Protein AF-A0A0F9ENI5-F1 (afdb_monomer_lite)

InterPro domains:
  IPR013783 Immunoglobulin-like fold [G3DSA:2.60.40.10] (14-100)

Structure (mmCIF, N/CA/C/O backbone):
data_AF-A0A0F9ENI5-F1
#
_entry.id   AF-A0A0F9ENI5-F1
#
loop_
_atom_site.group_PDB
_atom_site.id
_atom_site.type_symbol
_atom_site.label_atom_id
_atom_site.label_alt_id
_atom_site.label_comp_id
_atom_site.label_asym_id
_atom_site.label_entity_id
_atom_site.label_seq_id
_atom_site.pdbx_PDB_ins_code
_atom_site.Cartn_x
_atom_site.Cartn_y
_atom_site.Cartn_z
_atom_site.occupancy
_atom_site.B_iso_or_equiv
_atom_site.auth_seq_id
_atom_site.auth_comp_id
_atom_site.auth_asym_id
_atom_site.auth_atom_id
_atom_site.pdbx_PDB_model_num
ATOM 1 N N . MET A 1 1 ? 9.658 -1.938 9.466 1.00 53.09 1 MET A N 1
ATOM 2 C CA . MET A 1 1 ? 9.498 -1.180 8.208 1.00 53.09 1 MET A CA 1
ATOM 3 C C . MET A 1 1 ? 8.978 -2.175 7.201 1.00 53.09 1 MET A C 1
ATOM 5 O O . MET A 1 1 ? 9.612 -3.213 7.079 1.00 53.09 1 MET A O 1
ATOM 9 N N . ASP A 1 2 ? 7.850 -1.882 6.556 1.00 67.06 2 ASP A N 1
ATOM 10 C CA . ASP A 1 2 ? 7.274 -2.765 5.537 1.00 67.06 2 ASP A CA 1
ATOM 11 C C . ASP A 1 2 ? 7.765 -2.263 4.170 1.00 67.06 2 ASP A C 1
ATOM 13 O O . ASP A 1 2 ? 7.433 -1.145 3.753 1.00 67.06 2 ASP A O 1
ATOM 17 N N . GLU A 1 3 ? 8.652 -3.032 3.539 1.00 71.81 3 GLU A N 1
ATOM 18 C CA . GLU A 1 3 ? 9.195 -2.767 2.205 1.00 71.81 3 GLU A CA 1
ATOM 19 C C . GLU A 1 3 ? 8.663 -3.825 1.248 1.00 71.81 3 GLU A C 1
ATOM 21 O O . GLU A 1 3 ? 8.861 -5.018 1.460 1.00 71.81 3 GLU A O 1
ATOM 26 N N . ILE A 1 4 ? 8.035 -3.372 0.167 1.00 77.56 4 ILE A N 1
ATOM 27 C CA . ILE A 1 4 ? 7.462 -4.242 -0.851 1.00 77.56 4 ILE A CA 1
ATOM 28 C C . ILE A 1 4 ? 8.276 -4.101 -2.120 1.00 77.56 4 ILE A C 1
ATOM 30 O O . ILE A 1 4 ? 8.468 -2.998 -2.635 1.00 77.56 4 ILE A O 1
ATOM 34 N N . LYS A 1 5 ? 8.733 -5.233 -2.644 1.00 74.44 5 LYS A N 1
ATOM 35 C CA . LYS A 1 5 ? 9.502 -5.289 -3.883 1.00 74.44 5 LYS A CA 1
ATOM 36 C C . LYS A 1 5 ? 8.612 -5.774 -5.011 1.00 74.44 5 LYS A C 1
ATOM 38 O O . LYS A 1 5 ? 7.940 -6.793 -4.889 1.00 74.44 5 LYS A O 1
ATOM 43 N N . ILE A 1 6 ? 8.618 -5.034 -6.112 1.00 71.94 6 ILE A N 1
ATOM 44 C CA . ILE A 1 6 ? 7.913 -5.411 -7.330 1.00 71.94 6 ILE A CA 1
ATOM 45 C C . ILE A 1 6 ? 8.914 -6.042 -8.289 1.00 71.94 6 ILE A C 1
ATOM 47 O O . ILE A 1 6 ? 9.920 -5.427 -8.644 1.00 71.94 6 ILE A O 1
ATOM 51 N N . TYR A 1 7 ? 8.594 -7.258 -8.718 1.00 69.38 7 TYR A N 1
ATOM 52 C CA . TYR A 1 7 ? 9.322 -8.005 -9.733 1.00 69.38 7 TYR A CA 1
ATOM 53 C C . TYR A 1 7 ? 8.413 -8.225 -10.945 1.00 69.38 7 TYR A C 1
ATOM 55 O O . TYR A 1 7 ? 7.197 -8.357 -10.808 1.00 69.38 7 TYR A O 1
ATOM 63 N N . LEU A 1 8 ? 9.003 -8.279 -12.137 1.00 64.44 8 LEU A N 1
ATOM 64 C CA . LEU A 1 8 ? 8.314 -8.683 -13.360 1.00 64.44 8 LEU A CA 1
ATOM 65 C C . LEU A 1 8 ? 8.842 -10.056 -13.781 1.00 64.44 8 LEU A C 1
ATOM 67 O O . LEU A 1 8 ? 9.911 -10.148 -14.376 1.00 64.44 8 LEU A O 1
ATOM 71 N N . ASP A 1 9 ? 8.094 -11.115 -13.475 1.00 59.66 9 ASP A N 1
ATOM 72 C CA . ASP A 1 9 ? 8.287 -12.427 -14.112 1.00 59.66 9 ASP A CA 1
ATOM 73 C C . ASP A 1 9 ? 7.423 -12.532 -15.390 1.00 59.66 9 ASP A C 1
ATOM 75 O O . ASP A 1 9 ? 6.597 -11.652 -15.660 1.00 59.66 9 ASP A O 1
ATOM 79 N N . LYS A 1 10 ? 7.567 -13.607 -16.181 1.00 48.44 10 LYS A N 1
ATOM 80 C CA . LYS A 1 10 ? 6.829 -13.854 -17.441 1.00 48.44 10 LYS A CA 1
ATOM 81 C C . LYS A 1 10 ? 5.302 -13.709 -17.318 1.00 48.44 10 LYS A C 1
ATOM 83 O O . LYS A 1 10 ? 4.640 -13.455 -18.319 1.00 48.44 10 LYS A O 1
ATOM 88 N N . GLU A 1 11 ? 4.750 -13.823 -16.109 1.00 48.12 11 GLU A N 1
ATOM 89 C CA . GLU A 1 11 ? 3.317 -13.700 -15.806 1.00 48.12 11 GLU A CA 1
ATOM 90 C C . GLU A 1 11 ? 2.886 -12.336 -15.219 1.00 48.12 11 GLU A C 1
ATOM 92 O O . GLU A 1 11 ? 1.723 -12.181 -14.856 1.00 48.12 11 GLU A O 1
ATOM 97 N N . ARG A 1 12 ? 3.778 -11.335 -15.107 1.00 53.12 12 ARG A N 1
ATOM 98 C CA . ARG A 1 12 ? 3.492 -10.022 -14.471 1.00 53.12 12 ARG A CA 1
ATOM 99 C C . ARG A 1 12 ? 2.926 -10.139 -13.042 1.00 53.12 12 ARG A C 1
ATOM 101 O O . ARG A 1 12 ? 2.049 -9.373 -12.643 1.00 53.12 12 ARG A O 1
ATOM 108 N N . LYS A 1 13 ? 3.395 -11.118 -12.265 1.00 46.53 13 LYS A N 1
ATOM 109 C CA . LYS A 1 13 ? 2.938 -11.332 -10.885 1.00 46.53 13 LYS A CA 1
ATOM 110 C C . LYS A 1 13 ? 3.551 -10.298 -9.940 1.00 46.53 13 LYS A C 1
ATOM 112 O O . LYS A 1 13 ? 4.761 -10.266 -9.760 1.00 46.53 13 LYS A O 1
ATOM 117 N N . VAL A 1 14 ? 2.698 -9.502 -9.294 1.00 52.59 14 VAL A N 1
ATOM 118 C CA . VAL A 1 14 ? 3.069 -8.748 -8.090 1.00 52.59 14 VAL A CA 1
ATOM 119 C C . VAL A 1 14 ? 2.817 -9.636 -6.881 1.00 52.59 14 VAL A C 1
ATOM 121 O O . VAL A 1 14 ? 1.672 -9.809 -6.461 1.00 52.59 14 VAL A O 1
ATOM 124 N N . GLU A 1 15 ? 3.869 -10.205 -6.303 1.00 48.50 15 GLU A N 1
ATOM 125 C CA . GLU A 1 15 ? 3.779 -10.807 -4.974 1.00 48.50 15 GLU A CA 1
ATOM 126 C C . GLU A 1 15 ? 3.852 -9.704 -3.919 1.00 48.50 15 GLU A C 1
ATOM 128 O O . GLU A 1 15 ? 4.905 -9.367 -3.396 1.00 48.50 15 GLU A O 1
ATOM 133 N N . ALA A 1 16 ? 2.705 -9.111 -3.610 1.00 51.72 16 ALA A N 1
ATOM 134 C CA . ALA A 1 16 ? 2.565 -8.226 -2.460 1.00 51.72 16 ALA A CA 1
ATOM 135 C C . ALA A 1 16 ? 1.326 -8.635 -1.666 1.00 51.72 16 ALA A C 1
ATOM 137 O O . ALA A 1 16 ? 0.340 -7.911 -1.570 1.00 51.72 16 ALA A O 1
ATOM 138 N N . GLY A 1 17 ? 1.356 -9.862 -1.146 1.00 52.62 17 GLY A N 1
ATOM 139 C CA . GLY A 1 17 ? 0.359 -10.388 -0.220 1.00 52.62 17 GLY A CA 1
ATOM 140 C C . GLY A 1 17 ? 0.684 -10.035 1.228 1.00 52.62 17 GLY A C 1
ATOM 141 O O . GLY A 1 17 ? 0.607 -10.910 2.084 1.00 52.62 17 GLY A O 1
ATOM 142 N N . GLU A 1 18 ? 1.089 -8.797 1.512 1.00 63.03 18 GLU A N 1
ATOM 143 C CA . GLU A 1 18 ? 1.421 -8.408 2.881 1.00 63.03 18 GLU A CA 1
ATOM 144 C C . GLU A 1 18 ? 0.153 -8.010 3.646 1.00 63.03 18 GLU A C 1
ATOM 146 O O . GLU A 1 18 ? -0.623 -7.139 3.236 1.00 63.03 18 GLU A O 1
ATOM 151 N N . ASN A 1 19 ? -0.082 -8.694 4.767 1.00 72.88 19 ASN A N 1
ATOM 152 C CA . ASN A 1 19 ? -1.049 -8.256 5.762 1.00 72.88 19 ASN A CA 1
ATOM 153 C C . ASN A 1 19 ? -0.428 -7.083 6.518 1.00 72.88 19 ASN A C 1
ATOM 155 O O . ASN A 1 19 ? 0.543 -7.259 7.248 1.00 72.88 19 ASN A O 1
ATOM 159 N N . ILE A 1 20 ? -1.004 -5.899 6.361 1.00 79.31 20 ILE A N 1
ATOM 160 C CA . ILE A 1 20 ? -0.551 -4.696 7.049 1.00 79.31 20 ILE A CA 1
ATOM 161 C C . ILE A 1 20 ? -1.314 -4.560 8.351 1.00 79.31 20 ILE A C 1
ATOM 163 O O . ILE A 1 20 ? -2.545 -4.495 8.356 1.00 79.31 20 ILE A O 1
ATOM 167 N N . GLU A 1 21 ? -0.577 -4.490 9.453 1.00 81.38 21 GLU A N 1
ATOM 168 C CA . GLU A 1 21 ? -1.146 -4.268 10.774 1.00 81.38 21 GLU A CA 1
ATOM 169 C C . GLU A 1 21 ? -1.099 -2.778 11.138 1.00 81.38 21 GLU A C 1
ATOM 171 O O . GLU A 1 21 ? -0.046 -2.136 11.131 1.00 81.38 21 GLU A O 1
ATOM 176 N N . PHE A 1 22 ? -2.269 -2.226 11.451 1.00 76.88 22 PHE A N 1
ATOM 177 C CA . PHE A 1 22 ? -2.454 -0.830 11.851 1.00 76.88 22 PHE A CA 1
ATOM 178 C C . PHE A 1 22 ? -2.433 -0.646 13.373 1.00 76.88 22 PHE A C 1
ATOM 180 O O . PHE A 1 22 ? -2.463 0.485 13.846 1.00 76.88 22 PHE A O 1
ATOM 187 N N . GLY A 1 23 ? -2.345 -1.743 14.133 1.00 81.44 23 GLY A N 1
ATOM 188 C CA . GLY A 1 23 ? -2.455 -1.718 15.587 1.00 81.44 23 GLY A CA 1
ATOM 189 C C . GLY A 1 23 ? -3.854 -1.301 16.045 1.00 81.44 23 GLY A C 1
ATOM 190 O O . GLY A 1 23 ? -4.838 -1.473 15.319 1.00 81.44 23 GLY A O 1
ATOM 191 N N . GLN A 1 24 ? -3.936 -0.798 17.274 1.00 84.25 24 GLN A N 1
ATOM 192 C CA . GLN A 1 24 ? -5.160 -0.207 17.810 1.00 84.25 24 GLN A CA 1
ATOM 193 C C . GLN A 1 24 ? -5.413 1.143 17.141 1.00 84.25 24 GLN A C 1
ATOM 195 O O . GLN A 1 24 ? -4.476 1.910 16.925 1.00 84.25 24 GLN A O 1
ATOM 200 N N . VAL A 1 25 ? -6.675 1.443 16.840 1.00 85.44 25 VAL A N 1
ATOM 201 C CA . VAL A 1 25 ? -7.055 2.730 16.245 1.00 85.44 25 VAL A CA 1
ATOM 202 C C . VAL A 1 25 ? -8.169 3.375 17.052 1.00 85.44 25 VAL A C 1
ATOM 204 O O . VAL A 1 25 ? -9.061 2.693 17.566 1.00 85.44 25 VAL A O 1
ATOM 207 N N . MET A 1 26 ? -8.131 4.699 17.144 1.00 87.56 26 MET A N 1
ATOM 208 C CA . MET A 1 26 ? -9.111 5.490 17.878 1.00 87.56 26 MET A CA 1
ATOM 209 C C . MET A 1 26 ? -10.049 6.227 16.927 1.00 87.56 26 MET A C 1
ATOM 211 O O . MET A 1 26 ? -9.628 6.757 15.898 1.00 87.56 26 MET A O 1
ATOM 215 N N . ALA A 1 27 ? -11.338 6.264 17.273 1.00 87.94 27 ALA A N 1
ATOM 216 C CA . ALA A 1 27 ? -12.325 7.019 16.515 1.00 87.94 27 ALA A CA 1
ATOM 217 C C . ALA A 1 27 ? -11.942 8.506 16.442 1.00 87.94 27 ALA A C 1
ATOM 219 O O . ALA A 1 27 ? -11.592 9.116 17.448 1.00 87.94 27 ALA A O 1
ATOM 220 N N . GLY A 1 28 ? -12.037 9.098 15.251 1.00 85.94 28 GLY A N 1
ATOM 221 C CA . GLY A 1 28 ? -11.767 10.522 15.027 1.00 85.94 28 GLY A CA 1
ATOM 222 C C . GLY A 1 28 ? -10.288 10.890 14.866 1.00 85.94 28 GLY A C 1
ATOM 223 O O . GLY A 1 28 ? -9.989 11.905 14.227 1.00 85.94 28 GLY A O 1
ATOM 224 N N . GLU A 1 29 ? -9.363 10.055 15.338 1.00 88.44 29 GLU A N 1
ATOM 225 C CA . GLU A 1 29 ? -7.928 10.277 15.170 1.00 88.44 29 GLU A CA 1
ATOM 226 C C . GLU A 1 29 ? -7.449 9.869 13.776 1.00 88.44 29 GLU A C 1
ATOM 228 O O . GLU A 1 29 ? -7.932 8.914 13.171 1.00 88.44 29 GLU A O 1
ATOM 233 N N . ILE A 1 30 ? -6.489 10.614 13.230 1.00 87.31 30 ILE A N 1
ATOM 234 C CA . ILE A 1 30 ? -5.917 10.279 11.928 1.00 87.31 30 ILE A CA 1
ATOM 235 C C . ILE A 1 30 ? -4.885 9.173 12.126 1.00 87.31 30 ILE A C 1
ATOM 237 O O . ILE A 1 30 ? -3.843 9.386 12.740 1.00 87.31 30 ILE A O 1
ATOM 241 N N . THR A 1 31 ? -5.145 8.007 11.544 1.00 86.56 31 THR A N 1
ATOM 242 C CA . THR A 1 31 ? -4.171 6.919 11.477 1.00 86.56 31 THR A CA 1
ATOM 243 C C . THR A 1 31 ? -3.418 6.993 10.154 1.00 86.56 31 THR A C 1
ATOM 245 O O . THR A 1 31 ? -4.024 7.033 9.080 1.00 86.56 31 THR A O 1
ATOM 248 N N . LYS A 1 32 ? -2.081 6.998 10.226 1.00 86.88 32 LYS A N 1
ATOM 249 C CA . LYS A 1 32 ? -1.200 7.004 9.053 1.00 86.88 32 LYS A CA 1
ATOM 250 C C . LYS A 1 32 ? -0.352 5.744 9.012 1.00 86.88 32 LYS A C 1
ATOM 252 O O . LYS A 1 32 ? 0.243 5.359 10.015 1.00 86.88 32 LYS A O 1
ATO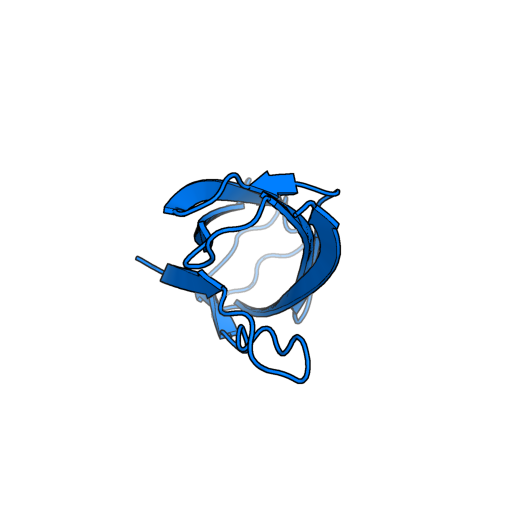M 257 N N . ARG A 1 33 ? -0.217 5.148 7.830 1.00 86.06 33 ARG A N 1
ATOM 258 C CA . ARG A 1 33 ? 0.734 4.063 7.570 1.00 86.06 33 ARG A CA 1
ATOM 259 C C . ARG A 1 33 ? 1.524 4.363 6.314 1.00 86.06 33 ARG A C 1
ATOM 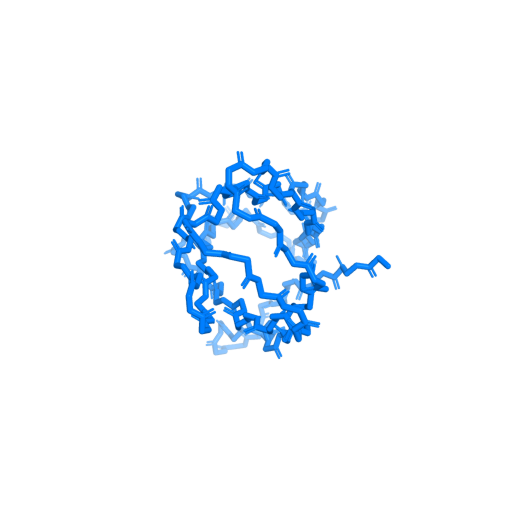261 O O . ARG A 1 33 ? 0.954 4.719 5.292 1.00 86.06 33 ARG A O 1
ATOM 268 N N . SER A 1 34 ? 2.842 4.238 6.400 1.00 86.81 34 SER A N 1
ATOM 269 C CA . SER A 1 34 ? 3.724 4.385 5.244 1.00 86.81 34 SER A CA 1
ATOM 270 C C . SER A 1 34 ? 4.166 3.014 4.761 1.00 86.81 34 SER A C 1
ATOM 272 O O . SER A 1 34 ? 4.583 2.199 5.578 1.00 86.81 34 SER A O 1
ATOM 274 N N . ILE A 1 35 ? 4.109 2.803 3.453 1.00 86.62 35 ILE A N 1
ATOM 275 C CA . ILE A 1 35 ? 4.672 1.645 2.759 1.00 86.62 35 ILE A CA 1
ATOM 276 C C . ILE A 1 35 ? 5.719 2.162 1.787 1.00 86.62 35 ILE A C 1
ATOM 278 O O . ILE A 1 35 ? 5.504 3.191 1.142 1.00 86.62 35 ILE A O 1
ATOM 282 N N . TYR A 1 36 ? 6.835 1.457 1.682 1.00 87.00 36 TYR A N 1
ATOM 283 C CA . TYR A 1 36 ? 7.856 1.733 0.684 1.00 87.00 36 TYR A CA 1
ATOM 284 C C . TYR A 1 36 ? 7.766 0.676 -0.405 1.00 87.00 36 TYR A C 1
ATOM 286 O O . TYR A 1 36 ? 7.758 -0.516 -0.108 1.00 87.00 36 TYR A O 1
ATOM 294 N N . ILE A 1 37 ? 7.656 1.118 -1.652 1.00 87.19 37 ILE A N 1
ATOM 295 C CA . ILE A 1 37 ? 7.517 0.233 -2.803 1.00 87.19 37 ILE A CA 1
ATOM 296 C C . ILE A 1 37 ? 8.741 0.416 -3.679 1.00 87.19 37 ILE A C 1
ATOM 298 O O . ILE A 1 37 ? 8.918 1.478 -4.271 1.00 87.19 37 ILE A O 1
ATOM 302 N N . LEU A 1 38 ? 9.579 -0.612 -3.744 1.00 85.94 38 LEU A N 1
ATOM 303 C CA . LEU A 1 38 ? 10.734 -0.667 -4.627 1.00 85.94 38 LEU A CA 1
ATOM 304 C C . LEU A 1 38 ? 10.317 -1.291 -5.959 1.00 85.94 38 LEU A C 1
ATOM 306 O O . LEU A 1 38 ? 9.920 -2.457 -6.015 1.00 85.94 38 LEU A O 1
ATOM 310 N N . ASN A 1 39 ? 10.455 -0.530 -7.039 1.00 87.00 39 ASN A N 1
ATOM 311 C CA . ASN A 1 39 ? 10.413 -1.079 -8.383 1.00 87.00 39 ASN A CA 1
ATOM 312 C C . ASN A 1 39 ? 11.763 -1.736 -8.685 1.00 87.00 39 ASN A C 1
ATOM 314 O O . ASN A 1 39 ? 12.709 -1.048 -9.048 1.00 87.00 39 ASN A O 1
ATOM 318 N N . ASN A 1 40 ? 11.862 -3.056 -8.539 1.00 84.62 40 ASN A N 1
ATOM 319 C CA . ASN A 1 40 ? 13.098 -3.797 -8.801 1.00 84.62 40 ASN A CA 1
ATOM 320 C C . ASN A 1 40 ? 13.193 -4.269 -10.266 1.00 84.62 40 ASN A C 1
ATOM 322 O O . ASN A 1 40 ? 13.759 -5.323 -10.556 1.00 84.62 40 ASN A O 1
ATOM 326 N N . THR A 1 41 ? 12.569 -3.529 -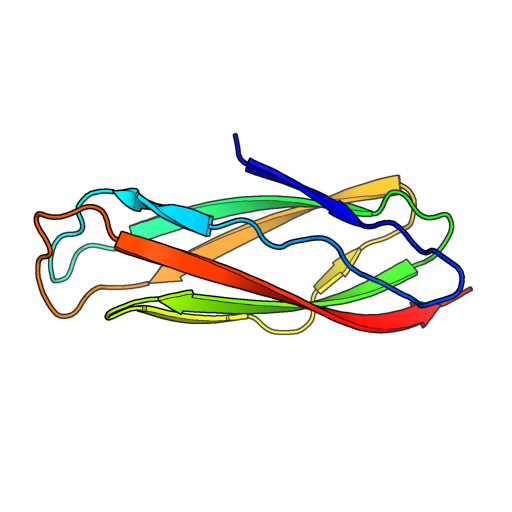11.181 1.00 83.62 41 THR A N 1
ATOM 327 C CA . THR A 1 41 ? 12.522 -3.826 -12.614 1.00 83.62 41 THR A CA 1
ATOM 328 C C . THR A 1 41 ? 13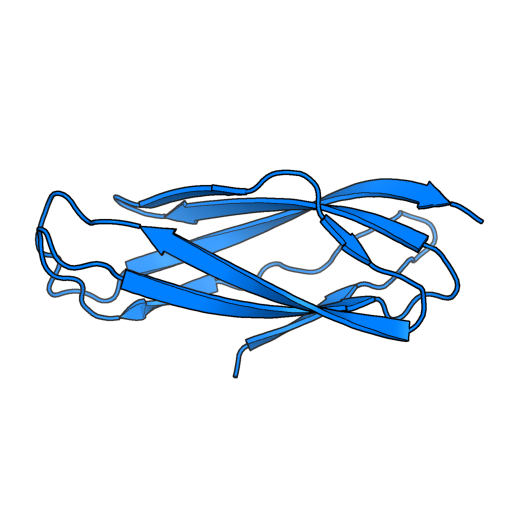.278 -2.759 -13.396 1.00 83.62 41 THR A C 1
ATOM 330 O O . THR A 1 41 ? 13.471 -1.644 -12.910 1.00 83.62 41 THR A O 1
ATOM 333 N N . ASP A 1 42 ? 13.655 -3.085 -14.630 1.00 85.31 42 ASP A N 1
ATOM 334 C CA . ASP A 1 42 ? 14.291 -2.146 -15.564 1.00 85.31 42 ASP A CA 1
ATOM 335 C C . ASP A 1 42 ? 13.292 -1.204 -16.254 1.00 85.31 42 ASP A C 1
ATOM 337 O O . ASP A 1 42 ? 13.670 -0.427 -17.127 1.00 85.31 42 ASP A O 1
ATOM 341 N N . TYR A 1 43 ? 12.014 -1.267 -15.880 1.00 83.75 43 TYR A N 1
ATOM 342 C CA . TYR A 1 43 ? 10.927 -0.581 -16.567 1.00 83.75 43 TYR A CA 1
ATOM 343 C C . TYR A 1 43 ? 10.259 0.452 -15.673 1.00 83.75 43 TYR A C 1
ATOM 345 O O . TYR A 1 43 ? 10.294 0.361 -14.446 1.00 83.75 43 TYR A O 1
ATOM 353 N N . TYR A 1 44 ? 9.577 1.411 -16.290 1.00 87.19 44 TYR A N 1
ATOM 354 C CA . TYR A 1 44 ? 8.629 2.253 -15.570 1.00 87.19 44 TYR A CA 1
ATOM 355 C C . TYR A 1 44 ? 7.351 1.465 -15.303 1.00 87.19 44 TYR A C 1
ATOM 357 O O . TYR A 1 44 ? 6.807 0.843 -16.219 1.00 87.19 44 TYR A O 1
ATOM 365 N N . ILE A 1 45 ? 6.864 1.512 -14.062 1.00 86.81 45 ILE A N 1
ATOM 366 C CA . ILE A 1 45 ? 5.632 0.826 -13.670 1.00 86.81 45 ILE A CA 1
ATOM 367 C C . ILE A 1 45 ? 4.599 1.812 -13.141 1.00 86.81 45 ILE A C 1
ATOM 369 O O . ILE A 1 45 ? 4.903 2.664 -12.306 1.00 86.81 45 ILE A O 1
ATOM 373 N N . ASP A 1 46 ? 3.365 1.630 -13.591 1.00 87.81 46 ASP A N 1
ATOM 374 C CA . ASP A 1 46 ? 2.195 2.300 -13.041 1.00 87.81 46 ASP A CA 1
ATOM 375 C C . ASP A 1 46 ? 1.448 1.317 -12.156 1.00 87.81 46 ASP A C 1
ATOM 377 O O . ASP A 1 46 ? 0.980 0.276 -12.628 1.00 87.81 46 ASP A O 1
ATOM 381 N N . ILE A 1 47 ? 1.336 1.646 -10.872 1.00 86.06 47 ILE A N 1
ATOM 382 C CA . ILE A 1 47 ? 0.688 0.795 -9.882 1.00 86.06 47 ILE A CA 1
ATOM 383 C C . ILE A 1 47 ? -0.530 1.468 -9.274 1.00 86.06 47 ILE A C 1
ATOM 385 O O . ILE A 1 47 ? -0.509 2.647 -8.948 1.00 86.06 47 ILE A O 1
ATOM 389 N N . GLU A 1 48 ? -1.583 0.700 -9.059 1.00 86.75 48 GLU A N 1
ATOM 390 C CA . GLU A 1 48 ? -2.749 1.090 -8.276 1.00 86.75 48 GLU A CA 1
ATOM 391 C C . GLU A 1 48 ? -2.722 0.341 -6.944 1.00 86.75 48 GLU A C 1
ATOM 393 O O . GLU A 1 48 ? -2.398 -0.851 -6.891 1.00 86.75 48 GLU A O 1
ATOM 398 N N . LEU A 1 49 ? -3.050 1.041 -5.856 1.00 87.00 49 LEU A N 1
ATOM 399 C CA . LEU A 1 49 ? -2.907 0.519 -4.504 1.00 87.00 49 LEU A CA 1
ATOM 400 C C . LEU A 1 49 ? -4.228 0.589 -3.754 1.00 87.00 49 LEU A C 1
ATOM 402 O O . LEU A 1 49 ? -4.872 1.629 -3.664 1.00 87.00 49 LEU A O 1
ATOM 406 N N . SER A 1 50 ? -4.611 -0.514 -3.125 1.00 85.81 50 SER A N 1
ATOM 407 C CA . SER A 1 50 ? -5.775 -0.527 -2.243 1.00 85.81 50 SER A CA 1
ATOM 408 C C . SER A 1 50 ? -5.515 -1.345 -0.991 1.00 85.81 50 SER A C 1
ATOM 410 O O . SER A 1 50 ? -4.859 -2.383 -1.027 1.00 85.81 50 SER A O 1
ATOM 412 N N . LEU A 1 51 ? -6.039 -0.861 0.129 1.00 86.00 51 LEU A N 1
ATOM 413 C CA . LEU A 1 51 ? -6.043 -1.546 1.409 1.00 86.00 51 LEU A CA 1
ATOM 414 C C . LEU A 1 51 ? -7.468 -1.889 1.791 1.00 86.00 51 LEU A C 1
ATOM 416 O O . LEU A 1 51 ? -8.330 -1.011 1.875 1.00 86.00 51 LEU A O 1
ATOM 420 N N . LYS A 1 52 ? -7.694 -3.172 2.065 1.00 83.81 52 LYS A N 1
ATOM 421 C CA . LYS A 1 52 ? -8.991 -3.679 2.500 1.00 83.81 52 LYS A CA 1
ATOM 422 C C . LYS A 1 52 ? -8.830 -4.512 3.762 1.00 83.81 52 LYS A C 1
ATOM 424 O O . LYS A 1 52 ? -8.095 -5.496 3.769 1.00 83.81 52 LYS A O 1
ATOM 429 N N . GLY A 1 53 ? -9.528 -4.123 4.818 1.00 78.38 53 GLY A N 1
ATOM 430 C CA . GLY A 1 53 ? -9.553 -4.800 6.109 1.00 78.38 53 GLY A CA 1
ATOM 431 C C . GLY A 1 53 ? -10.892 -4.593 6.807 1.00 78.38 53 GLY A C 1
ATOM 432 O O . GLY A 1 53 ? -11.768 -3.880 6.313 1.00 78.38 53 GLY A O 1
ATOM 433 N N . GLU A 1 54 ? -11.067 -5.221 7.962 1.00 74.38 54 GLU A N 1
ATOM 434 C CA . GLU A 1 54 ? -12.263 -5.022 8.778 1.00 74.38 54 GLU A CA 1
ATOM 435 C C . GLU A 1 54 ? -12.345 -3.554 9.233 1.00 74.38 54 GLU A C 1
ATOM 437 O O . GLU A 1 54 ? -11.440 -3.044 9.890 1.00 74.38 54 GLU A O 1
ATOM 442 N N . GLY A 1 55 ? -13.390 -2.836 8.809 1.00 71.81 55 GLY A N 1
ATOM 443 C CA . GLY A 1 55 ? -13.569 -1.410 9.116 1.00 71.81 55 GLY A CA 1
ATOM 444 C C . GLY A 1 55 ? -12.637 -0.442 8.368 1.00 71.81 55 GLY A C 1
ATOM 445 O O . GLY A 1 55 ? -12.746 0.766 8.575 1.00 71.81 55 GLY A O 1
ATOM 446 N N . ILE A 1 56 ? -11.761 -0.934 7.480 1.00 77.31 56 ILE A N 1
ATOM 447 C CA . ILE A 1 56 ? -10.825 -0.120 6.688 1.00 77.31 56 ILE A CA 1
ATOM 448 C C . ILE A 1 56 ? -11.001 -0.423 5.200 1.00 77.31 56 ILE A C 1
ATOM 450 O O . ILE A 1 56 ? -10.795 -1.545 4.742 1.00 77.31 56 ILE A O 1
ATOM 454 N N . SER A 1 57 ? -11.310 0.612 4.425 1.00 81.19 57 SER A N 1
ATOM 455 C CA . SER A 1 57 ? -11.240 0.571 2.967 1.00 81.19 57 SER A CA 1
ATOM 456 C C . SER A 1 57 ? -10.566 1.846 2.492 1.00 81.19 57 SER A C 1
ATOM 458 O O . SER A 1 57 ? -11.173 2.914 2.528 1.00 81.19 57 SER A O 1
ATOM 460 N N . ILE A 1 58 ? -9.304 1.739 2.082 1.00 84.06 58 ILE A N 1
ATOM 461 C CA . ILE A 1 58 ? -8.532 2.867 1.563 1.00 84.06 58 ILE A CA 1
ATOM 462 C C . ILE A 1 58 ? -8.143 2.527 0.138 1.00 84.06 58 ILE A C 1
ATOM 464 O O . ILE A 1 58 ? -7.453 1.541 -0.112 1.00 84.06 58 ILE A O 1
ATOM 468 N N . HIS A 1 59 ? -8.591 3.352 -0.792 1.00 83.00 59 HIS A N 1
ATOM 469 C CA . HIS A 1 59 ? -8.165 3.287 -2.174 1.00 83.00 59 HIS A CA 1
ATOM 470 C C . HIS A 1 59 ? -7.186 4.424 -2.431 1.00 83.00 59 HIS A C 1
ATOM 472 O O . HIS A 1 59 ? -7.396 5.538 -1.948 1.00 83.00 59 HIS A O 1
ATOM 478 N N . LYS A 1 60 ? -6.103 4.135 -3.144 1.00 82.38 60 LYS A N 1
ATOM 479 C CA . LYS A 1 60 ? -5.126 5.132 -3.539 1.00 82.38 60 LYS A CA 1
ATOM 480 C C . LYS A 1 60 ? -4.870 5.004 -5.030 1.00 82.38 60 LYS A C 1
ATOM 482 O O . LYS A 1 60 ? -4.576 3.914 -5.518 1.00 82.38 60 LYS A O 1
ATOM 487 N N . ASP A 1 61 ? -4.984 6.144 -5.699 1.00 81.44 61 ASP A N 1
ATOM 488 C CA . ASP A 1 61 ? -4.852 6.250 -7.145 1.00 81.44 61 ASP A CA 1
ATOM 489 C C . ASP A 1 61 ? -3.480 5.796 -7.649 1.00 81.44 61 ASP A C 1
ATOM 491 O O . ASP A 1 61 ? -2.545 5.515 -6.886 1.00 81.44 61 ASP A O 1
ATOM 495 N N . VAL A 1 62 ? -3.375 5.770 -8.975 1.00 82.69 62 VAL A N 1
ATOM 496 C CA . VAL A 1 62 ? -2.195 5.326 -9.704 1.00 82.69 62 VAL A CA 1
ATOM 497 C C . VAL A 1 62 ? -0.947 6.101 -9.270 1.00 82.69 62 VAL A C 1
ATOM 499 O O . VAL A 1 62 ? -0.902 7.333 -9.268 1.00 82.69 62 VAL A O 1
ATOM 502 N N . LYS A 1 63 ? 0.094 5.353 -8.913 1.00 86.19 63 LYS A N 1
ATOM 503 C CA . LYS A 1 63 ? 1.443 5.838 -8.644 1.00 86.19 63 LYS A CA 1
ATOM 504 C C . LYS A 1 63 ? 2.388 5.296 -9.701 1.00 86.19 63 LYS A C 1
ATOM 506 O O . LYS A 1 63 ? 2.418 4.096 -9.944 1.00 86.19 63 LYS A O 1
ATOM 511 N N . GLN A 1 64 ? 3.177 6.187 -10.285 1.00 88.38 64 GLN A N 1
ATOM 512 C CA . GLN A 1 64 ? 4.238 5.806 -11.210 1.00 88.38 64 GLN A CA 1
ATOM 513 C C . GLN A 1 64 ? 5.538 5.637 -10.429 1.00 88.38 64 GLN A C 1
ATOM 515 O O . GLN A 1 64 ? 5.866 6.481 -9.593 1.00 88.38 64 GLN A O 1
ATOM 520 N N . ILE A 1 65 ? 6.270 4.558 -10.692 1.00 89.12 65 ILE A N 1
ATOM 521 C CA . ILE A 1 65 ? 7.566 4.283 -10.072 1.00 89.12 65 ILE A CA 1
ATOM 522 C C . ILE A 1 65 ? 8.578 3.997 -11.179 1.00 89.12 65 ILE A C 1
ATOM 524 O O . ILE A 1 65 ? 8.428 3.050 -11.952 1.00 89.12 65 ILE A O 1
ATOM 528 N N . ALA A 1 66 ? 9.624 4.818 -11.253 1.00 89.88 66 ALA A N 1
ATOM 529 C CA . ALA A 1 66 ? 10.719 4.617 -12.197 1.00 89.88 66 ALA A CA 1
ATOM 530 C C . ALA A 1 66 ? 11.523 3.347 -11.875 1.00 89.88 66 ALA A C 1
ATOM 532 O O . ALA A 1 66 ? 11.515 2.871 -10.737 1.00 89.88 66 ALA A O 1
ATOM 533 N N . ALA A 1 67 ? 12.228 2.819 -12.874 1.00 88.25 67 ALA A N 1
ATOM 534 C CA . ALA A 1 67 ? 13.096 1.653 -12.729 1.00 88.25 67 ALA A CA 1
ATOM 535 C C . ALA A 1 67 ? 14.085 1.820 -11.562 1.00 88.25 67 ALA A C 1
ATOM 537 O O . ALA A 1 67 ? 14.708 2.877 -11.410 1.00 88.25 67 ALA A O 1
ATOM 538 N N . HIS A 1 68 ? 14.219 0.783 -10.732 1.00 88.06 68 HIS A N 1
ATOM 539 C CA . HIS A 1 68 ? 15.116 0.737 -9.564 1.00 88.06 68 HIS A CA 1
ATOM 540 C C . HIS A 1 68 ? 14.907 1.861 -8.538 1.00 88.06 68 HIS A C 1
ATOM 542 O O . HIS A 1 68 ? 15.805 2.171 -7.750 1.00 88.06 68 HIS A O 1
ATOM 548 N N . LYS A 1 69 ? 13.733 2.507 -8.540 1.00 91.25 69 LYS A N 1
ATOM 549 C CA . LYS A 1 69 ? 13.371 3.538 -7.562 1.00 91.25 69 LYS A CA 1
ATOM 550 C C . LYS A 1 69 ? 12.401 3.009 -6.520 1.00 91.25 69 LYS A C 1
ATOM 552 O O . LYS A 1 69 ? 11.564 2.148 -6.785 1.00 91.25 69 LYS A O 1
ATOM 557 N N . THR A 1 70 ? 12.514 3.590 -5.333 1.00 88.50 70 THR A N 1
ATOM 558 C CA . THR A 1 70 ? 11.592 3.367 -4.226 1.00 88.50 70 THR A CA 1
ATOM 559 C C . THR A 1 70 ? 10.657 4.553 -4.103 1.00 88.50 70 THR A C 1
ATOM 561 O O . THR A 1 70 ? 11.115 5.690 -4.009 1.00 88.50 70 THR A O 1
ATOM 564 N N . GLU A 1 71 ? 9.360 4.285 -4.028 1.00 90.19 71 GLU A N 1
ATOM 565 C CA . GLU A 1 71 ? 8.347 5.291 -3.736 1.00 90.19 71 GLU A CA 1
ATOM 566 C C . GLU A 1 71 ? 7.719 5.079 -2.365 1.00 90.19 71 GLU A C 1
ATOM 568 O O . GLU A 1 71 ? 7.411 3.957 -1.955 1.00 90.19 71 GLU A O 1
ATOM 573 N N . LYS A 1 72 ? 7.507 6.186 -1.646 1.00 90.12 72 LYS A N 1
ATOM 574 C CA . LYS A 1 72 ? 6.853 6.167 -0.337 1.00 90.12 72 LYS A CA 1
ATOM 575 C C . LYS A 1 72 ? 5.370 6.450 -0.502 1.00 90.12 72 LYS A C 1
ATOM 577 O O . LYS A 1 72 ? 4.948 7.542 -0.884 1.00 90.12 72 LYS A O 1
ATOM 582 N N . VAL A 1 73 ? 4.555 5.496 -0.088 1.00 87.56 73 VAL A N 1
ATOM 583 C CA . VAL A 1 73 ? 3.105 5.599 -0.129 1.00 87.56 73 VAL A CA 1
ATOM 584 C C . VAL A 1 73 ? 2.564 5.719 1.285 1.00 87.56 73 VAL A C 1
ATOM 586 O O . VAL A 1 73 ? 2.619 4.784 2.073 1.00 87.56 73 VAL A O 1
ATOM 589 N N . VAL A 1 74 ? 2.001 6.885 1.601 1.00 87.81 74 VAL A N 1
ATOM 590 C CA . VAL A 1 74 ? 1.317 7.118 2.880 1.00 87.81 74 VAL A CA 1
ATOM 591 C C . VAL A 1 74 ? -0.182 6.881 2.726 1.00 87.81 74 VAL A C 1
ATOM 593 O O . VAL A 1 74 ? -0.840 7.578 1.953 1.00 87.81 74 VAL A O 1
ATOM 596 N N . PHE A 1 75 ? -0.714 5.900 3.439 1.00 86.06 75 PHE A N 1
ATOM 597 C CA . PHE A 1 75 ? -2.142 5.701 3.628 1.00 86.06 75 PHE A CA 1
ATOM 598 C C . PHE A 1 75 ? -2.576 6.464 4.862 1.00 86.06 75 PHE A C 1
ATOM 600 O O . PHE A 1 75 ? -1.961 6.347 5.921 1.00 86.06 75 PHE A O 1
ATOM 607 N N . GLU A 1 76 ? -3.630 7.246 4.707 1.00 87.44 76 GLU A N 1
ATOM 608 C CA . GLU A 1 76 ? -4.224 8.023 5.776 1.00 87.44 76 GLU A CA 1
ATOM 609 C C . GLU A 1 76 ? -5.710 7.701 5.820 1.00 87.44 76 GLU A C 1
ATOM 611 O O . GLU A 1 76 ? -6.381 7.705 4.788 1.00 87.44 76 GLU A O 1
ATOM 616 N N . PHE A 1 77 ? -6.222 7.402 7.007 1.00 86.38 77 PHE A N 1
ATOM 617 C CA . PHE A 1 77 ? -7.653 7.268 7.217 1.00 86.38 77 PHE A CA 1
ATOM 618 C C . PHE A 1 77 ? -8.035 7.726 8.618 1.00 86.38 77 PHE A C 1
ATOM 620 O O . PHE A 1 77 ? -7.221 7.744 9.542 1.00 86.38 77 PHE A O 1
ATOM 627 N N . ARG A 1 78 ? -9.305 8.097 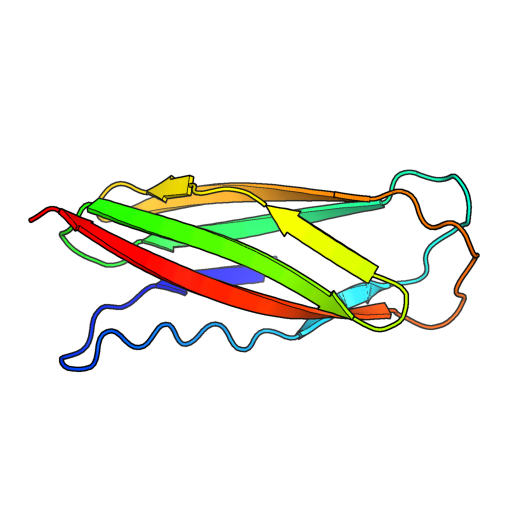8.759 1.00 87.31 78 ARG A N 1
ATOM 628 C CA . ARG A 1 78 ? -9.912 8.474 10.031 1.00 87.31 78 ARG A CA 1
ATOM 629 C C . ARG A 1 78 ? -10.945 7.406 10.403 1.00 87.31 78 ARG A C 1
ATOM 631 O O . ARG A 1 78 ? -11.994 7.350 9.752 1.00 87.31 78 ARG A O 1
ATOM 638 N N . PRO A 1 79 ? -10.674 6.546 11.399 1.00 83.56 79 PRO A N 1
ATOM 639 C CA . PRO A 1 79 ? -11.633 5.556 11.862 1.00 83.56 79 PRO A CA 1
ATOM 640 C C . PRO A 1 79 ? -12.891 6.246 12.395 1.00 83.56 79 PRO A C 1
ATOM 642 O O . PRO A 1 79 ? -12.817 7.260 13.093 1.00 83.56 79 PRO A O 1
ATOM 645 N N . LYS A 1 80 ? -14.060 5.678 12.090 1.00 84.19 80 LYS A N 1
ATOM 646 C CA . LYS A 1 80 ? -15.336 6.113 12.686 1.00 84.19 80 LYS A CA 1
ATOM 647 C C . LYS A 1 80 ? -15.615 5.445 14.033 1.00 84.19 80 LYS A C 1
ATOM 649 O O . LYS A 1 80 ? -16.451 5.927 14.786 1.00 84.19 80 LYS A O 1
ATOM 654 N N . ILE A 1 81 ? -14.930 4.340 14.315 1.00 82.31 81 ILE A N 1
ATOM 655 C CA . ILE A 1 81 ? -15.070 3.543 15.532 1.00 82.31 81 ILE A CA 1
ATOM 656 C C . ILE A 1 81 ? -13.691 3.276 16.130 1.00 82.31 81 ILE A C 1
ATOM 658 O O . ILE A 1 81 ? -12.706 3.166 15.399 1.00 82.31 81 ILE A O 1
ATOM 662 N N . THR A 1 82 ? -13.632 3.172 17.456 1.00 85.25 82 THR A N 1
ATOM 663 C CA . THR A 1 82 ? -12.424 2.758 18.173 1.00 85.25 82 THR A CA 1
ATOM 664 C C . THR A 1 82 ? -12.334 1.240 18.137 1.00 85.25 82 THR A C 1
ATOM 666 O O . THR A 1 82 ? -13.287 0.552 18.501 1.00 85.25 82 THR A O 1
ATOM 669 N N . LEU A 1 83 ? -11.185 0.713 17.720 1.00 82.56 83 LEU A N 1
ATOM 670 C CA . LEU A 1 83 ? -10.912 -0.719 17.702 1.00 82.56 83 LEU A CA 1
ATOM 671 C C . LEU A 1 83 ? -9.688 -1.000 18.573 1.00 82.56 83 LEU A C 1
ATOM 673 O O . LEU A 1 83 ? -8.561 -0.634 18.247 1.00 82.56 83 LEU A O 1
ATOM 677 N N . MET A 1 84 ? -9.936 -1.668 19.703 1.00 82.19 84 MET A N 1
ATOM 678 C CA . MET A 1 84 ? -8.904 -2.081 20.662 1.00 82.19 84 MET A CA 1
ATOM 679 C C . MET A 1 84 ? -8.130 -3.329 20.229 1.00 82.19 84 MET A C 1
ATOM 681 O O . MET A 1 84 ? -7.115 -3.677 20.833 1.00 82.19 84 MET A O 1
ATOM 685 N N . LYS A 1 85 ? -8.607 -4.035 19.204 1.00 82.88 85 LYS A N 1
ATOM 686 C CA . LYS A 1 85 ? -7.863 -5.132 18.586 1.00 82.88 85 LYS A CA 1
ATOM 687 C C . LYS A 1 85 ? -7.056 -4.589 17.405 1.00 82.88 85 LYS A C 1
ATOM 689 O O . LYS A 1 85 ? -7.555 -3.693 16.724 1.00 82.88 85 LYS A O 1
ATOM 694 N N . PRO A 1 86 ? -5.854 -5.130 17.140 1.00 79.81 86 PRO A N 1
ATOM 695 C CA . PRO A 1 86 ? -5.082 -4.755 15.967 1.00 79.81 86 PRO A CA 1
ATOM 696 C C . PRO A 1 86 ? -5.885 -4.968 14.688 1.00 79.81 86 PRO A C 1
ATOM 698 O O . PRO A 1 86 ? -6.382 -6.071 14.447 1.00 79.81 86 PRO A O 1
ATOM 701 N N . ILE A 1 87 ? -6.001 -3.931 13.860 1.00 81.25 87 ILE A N 1
ATOM 702 C CA . ILE A 1 87 ? -6.635 -4.077 12.550 1.00 81.25 87 ILE A CA 1
ATOM 703 C C . ILE A 1 87 ? -5.603 -4.578 11.555 1.00 81.25 87 ILE A C 1
ATOM 705 O O . ILE A 1 87 ? -4.510 -4.019 11.436 1.00 81.25 87 ILE A O 1
ATOM 709 N N . ARG A 1 88 ? -5.982 -5.608 10.802 1.00 83.06 88 ARG A N 1
ATOM 710 C CA . ARG A 1 88 ? -5.206 -6.124 9.678 1.00 83.06 88 ARG A CA 1
ATOM 711 C C . ARG A 1 88 ? -5.915 -5.777 8.381 1.00 83.06 88 ARG A C 1
ATOM 713 O O . ARG A 1 88 ? -7.106 -6.047 8.229 1.00 83.06 88 ARG A O 1
ATOM 720 N N . ALA A 1 89 ? -5.182 -5.185 7.449 1.00 83.12 89 ALA A N 1
ATOM 721 C CA . ALA A 1 89 ? -5.660 -4.925 6.103 1.00 83.12 89 ALA A CA 1
ATOM 722 C C . ALA A 1 89 ? -4.770 -5.640 5.096 1.00 83.12 89 ALA A C 1
ATOM 724 O O . ALA A 1 89 ? -3.547 -5.652 5.216 1.00 83.12 89 ALA A O 1
ATOM 725 N N . LYS A 1 90 ? -5.392 -6.215 4.076 1.00 84.94 90 LYS A N 1
ATOM 726 C CA . LYS A 1 90 ? -4.683 -6.782 2.942 1.00 84.94 90 LYS A CA 1
ATOM 727 C C . LYS A 1 90 ? -4.353 -5.658 1.970 1.00 84.94 90 LYS A C 1
ATOM 729 O O . LYS A 1 90 ? -5.266 -4.962 1.516 1.00 84.94 90 LYS A O 1
ATOM 734 N N . LEU A 1 91 ? -3.071 -5.491 1.657 1.00 83.88 91 LEU A N 1
ATOM 735 C CA . LEU A 1 91 ? -2.658 -4.647 0.545 1.00 83.88 91 LEU A CA 1
ATOM 736 C C . LEU A 1 91 ? -2.887 -5.393 -0.766 1.00 83.88 91 LEU A C 1
ATOM 738 O O . LEU A 1 91 ? -2.577 -6.575 -0.896 1.00 83.88 91 LEU A O 1
ATOM 742 N N . LYS A 1 92 ? -3.443 -4.690 -1.744 1.00 83.06 92 LYS A N 1
ATOM 743 C CA . LYS A 1 92 ? -3.537 -5.139 -3.124 1.00 83.06 92 LYS A CA 1
ATOM 744 C C . LYS A 1 92 ? -2.832 -4.118 -4.004 1.00 83.06 92 LYS A C 1
ATOM 746 O O . LYS A 1 92 ? -3.132 -2.927 -3.924 1.00 83.06 92 LYS A O 1
ATOM 751 N N . ILE A 1 93 ? -1.917 -4.613 -4.830 1.00 82.00 93 ILE A N 1
ATOM 752 C CA . ILE A 1 93 ? -1.164 -3.834 -5.808 1.00 82.00 93 ILE A CA 1
ATOM 753 C C . ILE A 1 93 ? -1.517 -4.371 -7.193 1.00 82.00 93 ILE A C 1
ATOM 755 O O . ILE A 1 93 ? -1.319 -5.556 -7.454 1.00 82.00 93 ILE A O 1
ATOM 759 N N . ASN A 1 94 ? -2.038 -3.515 -8.067 1.00 81.00 94 ASN A N 1
ATOM 760 C CA . ASN A 1 94 ? -2.263 -3.847 -9.473 1.00 81.00 94 ASN A CA 1
ATOM 761 C C . ASN A 1 94 ? -1.243 -3.081 -10.322 1.00 81.00 94 ASN A C 1
ATOM 763 O O . ASN A 1 94 ? -1.137 -1.869 -10.163 1.00 81.00 94 ASN A O 1
ATOM 767 N N . ILE A 1 95 ? -0.513 -3.748 -11.222 1.00 79.62 95 ILE A N 1
ATOM 768 C CA . ILE A 1 95 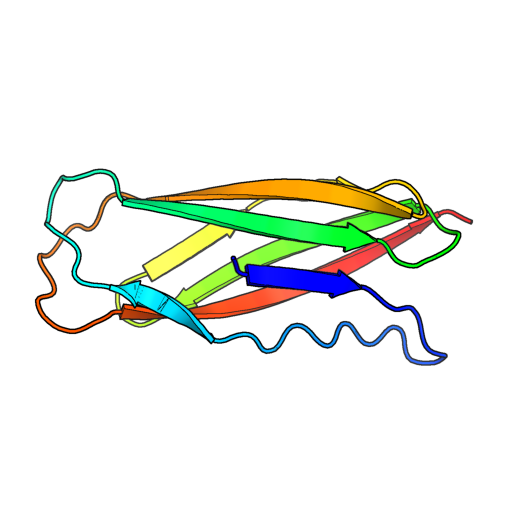? 0.289 -3.057 -12.246 1.00 79.62 95 ILE A CA 1
ATOM 769 C C . ILE A 1 95 ? -0.613 -2.813 -13.451 1.00 79.62 95 ILE A C 1
ATOM 771 O O . ILE A 1 95 ? -1.044 -3.764 -14.104 1.00 79.62 95 ILE A O 1
ATOM 775 N N . ASN A 1 96 ? -0.874 -1.546 -13.754 1.00 74.00 96 ASN A N 1
ATOM 776 C CA . ASN A 1 96 ? -1.720 -1.146 -14.874 1.00 74.00 96 ASN A CA 1
ATOM 777 C C . ASN A 1 96 ? -0.922 -1.035 -16.173 1.00 74.00 96 ASN A C 1
ATOM 779 O O . ASN A 1 96 ? -1.406 -1.428 -17.234 1.00 74.00 96 ASN A O 1
ATOM 783 N N . TYR A 1 97 ? 0.305 -0.517 -16.095 1.00 70.62 97 TYR A N 1
ATOM 784 C CA . TYR A 1 97 ? 1.128 -0.262 -17.269 1.00 70.62 97 TYR A CA 1
ATOM 785 C C . TYR A 1 97 ? 2.607 -0.502 -16.974 1.00 70.62 97 TYR A C 1
ATOM 787 O O . TYR A 1 97 ? 3.088 -0.232 -15.874 1.00 70.62 97 TYR A O 1
ATOM 795 N N . VAL A 1 98 ? 3.318 -1.022 -17.973 1.00 66.69 98 VAL A N 1
ATOM 796 C CA . VAL A 1 98 ? 4.773 -1.190 -17.956 1.00 66.69 98 VAL A CA 1
ATOM 797 C C . VAL A 1 98 ? 5.295 -0.488 -19.202 1.00 66.69 98 VAL A C 1
ATOM 799 O O . VAL A 1 98 ? 5.039 -0.956 -20.314 1.00 66.69 98 VAL A O 1
ATOM 802 N N . VAL A 1 99 ? 5.967 0.652 -19.030 1.00 68.00 99 VAL A N 1
ATOM 803 C CA . VAL A 1 99 ? 6.618 1.357 -20.143 1.00 68.00 99 VAL A CA 1
ATOM 804 C C . VAL A 1 99 ? 8.043 0.835 -20.257 1.00 68.00 99 VAL A C 1
ATOM 806 O O . VAL A 1 99 ? 8.786 0.828 -19.271 1.00 68.00 99 VAL A O 1
ATOM 809 N N . LYS A 1 100 ? 8.377 0.363 -21.458 1.00 58.81 100 LYS A N 1
ATOM 810 C CA . LYS A 1 100 ? 9.685 -0.182 -21.804 1.00 58.81 100 LYS A CA 1
ATOM 811 C C . LYS A 1 100 ? 10.706 0.909 -22.087 1.00 58.81 100 LYS A C 1
ATOM 813 O O . LYS A 1 100 ? 10.296 1.927 -22.685 1.00 58.81 100 LYS A O 1
#

pLDDT: mean 79.19, std 11.3, range [46.53, 91.25]

Radius of gyration: 14.53 Å; chains: 1; bounding box: 30×24×42 Å

Foldseek 3Di:
DAEAEQDQDPVNDRPQFDWDWQAWAAAQDKGKDKYKYFDQDQWKWWKWKWKDWDQDTFTDHIDIAHHRDIDIDMDIDGGNHTDNGIIIITMDMDTPDTGD

Secondary structure (DSSP, 8-state):
--EEEE---TT-------EEEEEEE-TTSPEEEEEEEEE-SSSEEEEEEEEEETTEEEEEEEEEE-TT-EEEEEEEE--SS-EEEEEEEEEEEEEEEEE-

Sequence (100 aa):
MDEIKIYLDKERKVEAGENIEFGQVMAGEITKRSIYILNNTDYYIDIELSLKGEGISIHKDVKQIAAHKTEKVVFEFRPKITLMKPIRAKLKININYVVK

Organism: NCBI:txid412755